Protein AF-A0A2N1M811-F1 (afdb_monomer_lite)

Foldseek 3Di:
DDDPPADKDKDKDPDLVPPDPVVVVVVVVCVVVVQWPDKDDDPPDSMIITIGHPVSCCVPVPPVVDPD

Structure (mmCIF, N/CA/C/O backbone):
data_AF-A0A2N1M811-F1
#
_entry.id   AF-A0A2N1M811-F1
#
loop_
_atom_site.group_PDB
_atom_site.id
_atom_site.type_symbol
_atom_site.label_atom_id
_atom_site.label_alt_id
_atom_site.label_comp_id
_atom_site.label_asym_id
_atom_site.label_entity_id
_atom_site.label_seq_id
_atom_site.pdbx_PDB_ins_code
_atom_site.Cartn_x
_atom_site.Cartn_y
_atom_site.Cartn_z
_atom_site.occupancy
_atom_site.B_iso_or_equiv
_atom_site.auth_seq_id
_atom_site.auth_comp_id
_atom_site.auth_asym_id
_atom_site.auth_atom_id
_atom_site.pdbx_PDB_model_num
ATOM 1 N N . MET A 1 1 ? 1.130 12.337 -18.192 1.00 55.97 1 MET A N 1
ATOM 2 C CA . MET A 1 1 ? 0.245 11.503 -19.038 1.00 55.97 1 MET A CA 1
ATOM 3 C C . MET A 1 1 ? -0.166 10.276 -18.233 1.00 55.97 1 MET A C 1
ATOM 5 O O . MET A 1 1 ? 0.720 9.550 -17.799 1.00 55.97 1 MET A O 1
ATOM 9 N N . LYS A 1 2 ? -1.463 10.073 -17.956 1.00 58.25 2 LYS A N 1
ATOM 10 C CA . LYS A 1 2 ? -1.943 8.856 -17.274 1.00 58.25 2 LYS A CA 1
ATOM 11 C C . LYS A 1 2 ? -1.722 7.666 -18.212 1.00 58.25 2 LYS A C 1
ATOM 13 O O . LYS A 1 2 ? -2.257 7.665 -19.320 1.00 58.25 2 LYS A O 1
ATOM 18 N N . ARG A 1 3 ? -0.923 6.679 -17.801 1.00 67.50 3 ARG A N 1
ATOM 19 C CA . ARG A 1 3 ? -0.830 5.408 -18.528 1.00 67.50 3 ARG A CA 1
ATOM 20 C C . ARG A 1 3 ? -2.119 4.638 -18.271 1.00 67.50 3 ARG A C 1
ATOM 22 O O . ARG A 1 3 ? -2.434 4.301 -17.136 1.00 67.50 3 ARG A O 1
ATOM 29 N N . SER A 1 4 ? -2.903 4.456 -19.323 1.00 76.62 4 SER A N 1
ATOM 30 C CA . SER A 1 4 ? -4.149 3.692 -19.259 1.00 76.62 4 SER A CA 1
ATOM 31 C C . SER A 1 4 ? -3.824 2.207 -19.431 1.00 76.62 4 SER A C 1
ATOM 33 O O . SER A 1 4 ? -2.891 1.878 -20.160 1.00 76.62 4 SER A O 1
ATOM 35 N N . TYR A 1 5 ? -4.588 1.322 -18.782 1.00 82.38 5 TYR A N 1
ATOM 36 C CA . TYR A 1 5 ? -4.461 -0.143 -18.904 1.00 82.38 5 TYR A CA 1
ATOM 37 C C . TYR A 1 5 ? -3.155 -0.759 -18.372 1.00 82.38 5 TYR A C 1
ATOM 39 O O . TYR A 1 5 ? -2.790 -1.875 -18.746 1.00 82.38 5 TYR A O 1
ATOM 47 N N . GLU A 1 6 ? -2.450 -0.068 -17.476 1.00 83.56 6 GLU A N 1
ATOM 48 C CA . GLU A 1 6 ? -1.278 -0.642 -16.818 1.00 83.56 6 GLU A CA 1
ATOM 49 C C . GLU A 1 6 ? -1.698 -1.730 -15.819 1.00 83.56 6 GLU A C 1
ATOM 51 O O . GLU A 1 6 ? -2.609 -1.545 -15.009 1.00 83.56 6 GLU A O 1
ATOM 56 N N . LYS A 1 7 ? -1.041 -2.893 -15.884 1.00 86.06 7 LYS A N 1
ATOM 57 C CA . LYS A 1 7 ? -1.257 -3.962 -14.906 1.00 86.06 7 LYS A CA 1
ATOM 58 C C . LYS A 1 7 ? -0.680 -3.522 -13.566 1.00 86.06 7 LYS A C 1
ATOM 60 O O . LYS A 1 7 ? 0.525 -3.315 -13.443 1.00 86.06 7 LYS A O 1
ATOM 65 N N . VAL A 1 8 ? -1.541 -3.447 -12.562 1.00 88.19 8 VAL A N 1
ATOM 66 C CA . VAL A 1 8 ? -1.174 -3.071 -11.195 1.00 88.19 8 VAL A CA 1
ATOM 67 C C . VAL A 1 8 ? -1.436 -4.214 -10.226 1.00 88.19 8 VAL A C 1
ATOM 69 O 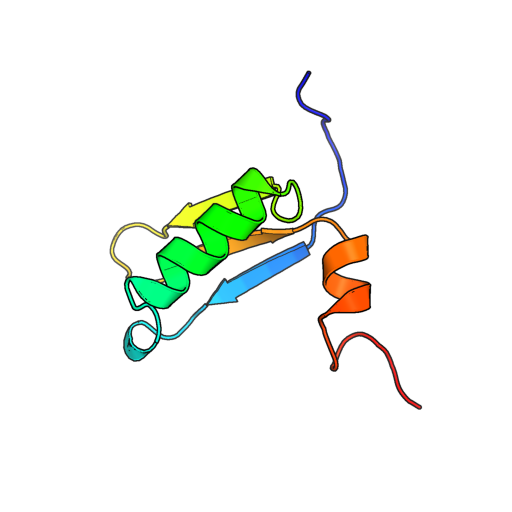O . VAL A 1 8 ? -2.197 -5.144 -10.507 1.00 88.19 8 VAL A O 1
ATOM 72 N N . LYS A 1 9 ? -0.790 -4.148 -9.066 1.00 88.00 9 LYS A N 1
ATOM 73 C CA . LYS A 1 9 ? -1.048 -5.025 -7.928 1.00 88.00 9 LYS A CA 1
ATOM 74 C C . LYS A 1 9 ? -1.748 -4.227 -6.846 1.00 88.00 9 LYS A C 1
ATOM 76 O O . LYS A 1 9 ? -1.283 -3.156 -6.462 1.00 88.00 9 LYS A O 1
ATOM 81 N N . LEU A 1 10 ? -2.859 -4.770 -6.365 1.00 88.50 10 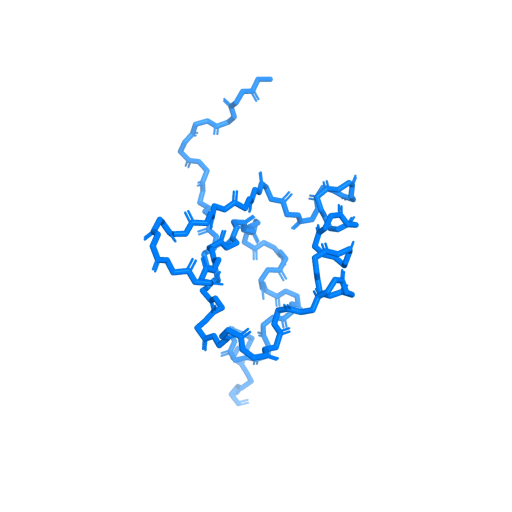LEU A N 1
ATOM 82 C CA . LEU A 1 10 ? -3.610 -4.196 -5.261 1.00 88.50 10 LEU A CA 1
ATOM 83 C C . LEU A 1 10 ? -3.225 -4.918 -3.976 1.00 88.50 10 LEU A C 1
ATOM 85 O O . LEU A 1 10 ? -3.231 -6.149 -3.927 1.00 88.50 10 LEU A O 1
ATOM 89 N N . LYS A 1 11 ? -2.890 -4.153 -2.940 1.00 82.69 11 LYS A N 1
ATOM 90 C CA . LYS A 1 11 ? -2.735 -4.670 -1.582 1.00 82.69 11 LYS A CA 1
ATOM 91 C C . LYS A 1 11 ? -3.804 -4.039 -0.706 1.00 82.69 11 LYS A C 1
ATOM 93 O O . LYS A 1 11 ? -3.852 -2.820 -0.581 1.00 82.69 11 LYS A O 1
ATOM 98 N N . PHE A 1 12 ? -4.620 -4.886 -0.097 1.00 82.94 12 PHE A N 1
ATOM 99 C CA . PHE A 1 12 ? -5.584 -4.477 0.911 1.00 82.94 12 PHE A CA 1
ATOM 100 C C . PHE A 1 12 ? -4.936 -4.549 2.290 1.00 82.94 12 PHE A C 1
ATOM 102 O O . PHE A 1 12 ? -4.233 -5.518 2.595 1.00 82.94 12 PHE A O 1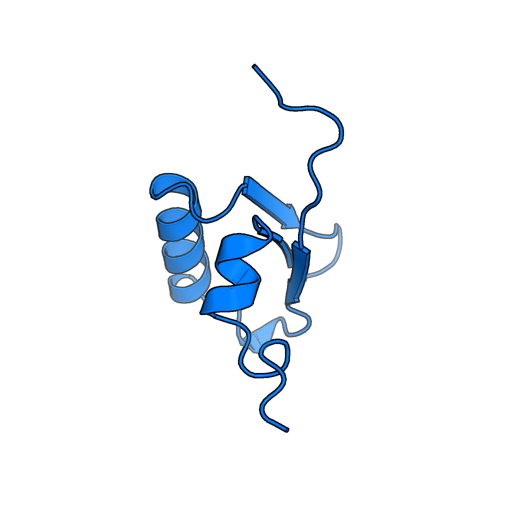
ATOM 109 N N . SER A 1 13 ? -5.152 -3.521 3.102 1.00 74.69 13 SER A N 1
ATOM 110 C CA . SER A 1 13 ? -4.787 -3.523 4.516 1.00 74.69 13 SER A CA 1
ATOM 111 C C . SER A 1 13 ? -6.062 -3.618 5.339 1.00 74.69 13 SER A C 1
ATOM 113 O O . SER A 1 13 ? -6.607 -2.595 5.738 1.00 74.69 13 SER A O 1
ATOM 115 N N . TYR A 1 14 ? -6.537 -4.851 5.526 1.00 62.66 14 TYR A N 1
ATOM 116 C CA . TYR A 1 14 ? -7.625 -5.180 6.444 1.00 62.66 14 TYR A CA 1
ATOM 117 C C . TYR A 1 14 ? -7.032 -5.344 7.840 1.00 62.66 14 TYR A C 1
ATOM 119 O O . TYR A 1 14 ? -6.723 -6.456 8.251 1.00 62.66 14 TYR A O 1
ATOM 127 N N . ASP A 1 15 ? -6.732 -4.226 8.489 1.00 56.34 15 ASP A N 1
ATOM 128 C CA . ASP A 1 15 ? -6.572 -4.171 9.941 1.00 56.34 15 ASP A CA 1
ATOM 129 C C . ASP A 1 15 ? -6.426 -2.711 10.352 1.00 56.34 15 ASP A C 1
ATOM 131 O O . ASP A 1 15 ? -5.372 -2.082 10.208 1.00 56.34 15 ASP A O 1
ATOM 135 N N . SER A 1 16 ? -7.526 -2.172 10.858 1.00 54.81 16 SER A N 1
ATOM 136 C CA . SER A 1 16 ? -7.644 -0.808 11.358 1.00 54.81 16 SER A CA 1
ATOM 137 C C . SER A 1 16 ? -6.689 -0.488 12.500 1.00 54.81 16 SER A C 1
ATOM 139 O O . SER A 1 16 ? -6.401 0.677 12.747 1.00 54.81 16 SER A O 1
ATOM 141 N N . GLU A 1 17 ? -6.216 -1.517 13.203 1.00 55.28 17 GLU A N 1
ATOM 142 C CA . GLU A 1 17 ? -5.367 -1.388 14.387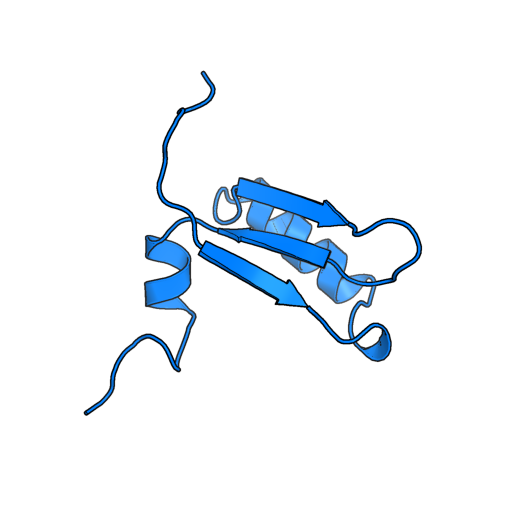 1.00 55.28 17 GLU A CA 1
ATOM 143 C C . GLU A 1 17 ? -3.884 -1.157 14.051 1.00 55.28 17 GLU A C 1
ATOM 145 O O . GLU A 1 17 ? -3.138 -0.679 14.898 1.00 55.28 17 GLU A O 1
ATOM 150 N N . ASN A 1 18 ? -3.447 -1.424 12.812 1.00 58.19 18 ASN A N 1
ATOM 151 C CA . ASN A 1 18 ? -2.045 -1.271 12.387 1.00 58.19 18 ASN A CA 1
ATOM 152 C C . ASN A 1 18 ? -1.794 -0.074 11.454 1.00 58.19 18 ASN A C 1
ATOM 154 O O . ASN A 1 18 ? -0.661 0.152 11.021 1.00 58.19 18 ASN A O 1
ATOM 158 N N . ILE A 1 19 ? -2.831 0.699 11.124 1.00 68.50 19 ILE A N 1
ATOM 159 C CA . ILE A 1 19 ? -2.688 1.916 10.321 1.00 68.50 19 ILE A CA 1
ATOM 160 C C . ILE A 1 19 ? -2.395 3.074 11.269 1.00 68.50 19 ILE A C 1
ATOM 162 O O . ILE A 1 19 ? -3.278 3.812 11.696 1.00 68.50 19 ILE A O 1
ATOM 166 N N . THR A 1 20 ? -1.123 3.183 11.626 1.00 76.19 20 THR A N 1
ATOM 167 C CA . THR A 1 20 ? -0.573 4.294 12.401 1.00 76.19 20 THR A CA 1
ATOM 168 C C . THR A 1 20 ? -0.137 5.429 11.474 1.00 76.19 20 THR A C 1
ATOM 170 O 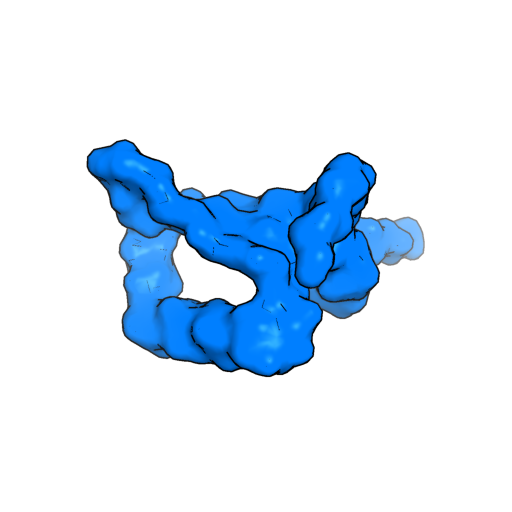O . THR A 1 20 ? 0.057 5.229 10.270 1.00 76.19 20 THR A O 1
ATOM 173 N N . ASP A 1 21 ? 0.103 6.614 12.035 1.00 79.81 21 ASP A N 1
ATOM 174 C CA . ASP A 1 21 ? 0.715 7.726 11.295 1.00 79.81 21 ASP A CA 1
ATOM 175 C C . ASP A 1 21 ? 2.067 7.323 10.684 1.00 79.81 21 ASP A C 1
ATOM 177 O O . ASP A 1 21 ? 2.406 7.737 9.580 1.00 79.81 21 ASP A O 1
ATOM 181 N N . GLU A 1 22 ? 2.821 6.442 11.350 1.00 80.50 22 GLU A N 1
ATOM 182 C CA . GLU A 1 22 ? 4.067 5.881 10.817 1.00 80.50 22 GLU A CA 1
ATOM 183 C C . GLU A 1 22 ? 3.828 5.078 9.532 1.00 80.50 22 GLU A C 1
ATOM 185 O O . GLU A 1 22 ? 4.568 5.215 8.554 1.00 80.50 22 GLU A O 1
ATOM 190 N N . PHE A 1 23 ? 2.774 4.260 9.504 1.00 77.94 23 PHE A N 1
ATOM 191 C CA . PHE A 1 23 ? 2.405 3.518 8.308 1.00 77.94 23 PHE A CA 1
ATOM 192 C C . PHE A 1 23 ? 1.992 4.464 7.174 1.00 77.94 23 PHE A C 1
ATOM 194 O O . PHE A 1 23 ? 2.460 4.286 6.049 1.00 77.94 23 PHE A O 1
ATOM 201 N N . ILE A 1 24 ? 1.195 5.498 7.460 1.00 77.50 24 ILE A N 1
ATOM 202 C CA . ILE A 1 24 ? 0.801 6.512 6.468 1.00 77.50 24 ILE A CA 1
ATOM 203 C C . ILE A 1 24 ? 2.036 7.237 5.918 1.00 77.50 24 ILE A C 1
ATOM 205 O O . ILE A 1 24 ? 2.245 7.227 4.704 1.00 77.50 24 ILE A O 1
ATOM 209 N N . ASN A 1 25 ? 2.914 7.743 6.788 1.00 83.25 25 ASN A N 1
ATOM 210 C CA . ASN A 1 25 ? 4.166 8.413 6.413 1.00 83.25 25 ASN A CA 1
ATOM 211 C C . ASN A 1 25 ? 5.057 7.518 5.541 1.00 83.25 25 ASN A C 1
ATOM 213 O O . ASN A 1 25 ? 5.656 7.956 4.555 1.00 83.25 25 ASN A O 1
ATOM 217 N N . LYS A 1 26 ? 5.125 6.223 5.863 1.00 80.75 26 LYS A N 1
ATOM 218 C CA . LYS A 1 26 ? 5.868 5.249 5.065 1.00 80.75 26 LYS A CA 1
ATOM 219 C C . LYS A 1 26 ? 5.269 5.089 3.672 1.00 80.75 26 LYS A C 1
ATOM 221 O O . LYS A 1 26 ? 6.023 5.012 2.701 1.00 80.75 26 LYS A O 1
ATOM 226 N N . VAL A 1 27 ? 3.947 5.049 3.533 1.00 78.06 27 VAL A N 1
ATOM 227 C CA . VAL A 1 27 ? 3.335 4.956 2.202 1.00 78.06 27 VAL A CA 1
ATOM 228 C C . VAL A 1 27 ? 3.469 6.263 1.424 1.00 78.06 27 VAL A C 1
ATOM 230 O O . VAL A 1 27 ? 3.768 6.205 0.231 1.00 78.06 27 VAL A O 1
ATOM 233 N N . GLU A 1 28 ? 3.350 7.423 2.064 1.00 83.06 28 GLU A N 1
ATOM 234 C CA . GLU A 1 28 ? 3.660 8.708 1.425 1.00 83.06 28 GLU A CA 1
ATOM 235 C C . GLU A 1 28 ? 5.092 8.729 0.884 1.00 83.06 28 GLU A C 1
ATOM 237 O O . GLU A 1 28 ? 5.311 9.115 -0.265 1.00 83.06 28 GLU A O 1
ATOM 242 N N . SER A 1 29 ? 6.056 8.185 1.634 1.00 86.19 29 SER A N 1
ATOM 243 C CA . SER A 1 29 ? 7.431 8.031 1.147 1.00 86.19 29 SER A CA 1
ATOM 244 C C . SER A 1 29 ? 7.517 7.144 -0.106 1.00 86.19 29 SER A C 1
ATOM 246 O O . SER A 1 29 ? 8.269 7.447 -1.032 1.00 86.19 29 SER A O 1
ATOM 248 N N . PHE A 1 30 ? 6.705 6.081 -0.196 1.00 82.25 30 PHE A N 1
ATOM 249 C CA . PHE A 1 30 ? 6.648 5.222 -1.382 1.00 82.25 30 PHE A CA 1
ATOM 250 C C . PHE A 1 30 ? 5.978 5.902 -2.578 1.00 82.25 30 PHE A C 1
ATOM 252 O O . PHE A 1 30 ? 6.397 5.655 -3.711 1.00 82.25 30 PHE A O 1
ATOM 259 N N . LEU A 1 31 ? 4.965 6.744 -2.353 1.00 83.69 31 LEU A N 1
ATOM 260 C CA . LEU A 1 31 ? 4.365 7.573 -3.402 1.00 83.69 31 LEU A CA 1
ATOM 261 C C . LEU A 1 31 ? 5.392 8.570 -3.951 1.00 83.69 31 LEU A C 1
ATOM 263 O O . LEU A 1 31 ? 5.589 8.635 -5.162 1.00 83.69 31 LEU A O 1
ATOM 267 N N . LEU A 1 32 ? 6.103 9.279 -3.067 1.00 85.12 32 LEU A N 1
ATOM 268 C CA . LEU A 1 32 ? 7.148 10.239 -3.437 1.00 85.12 32 LEU A CA 1
ATOM 269 C C . LEU A 1 32 ? 8.311 9.576 -4.186 1.00 85.12 32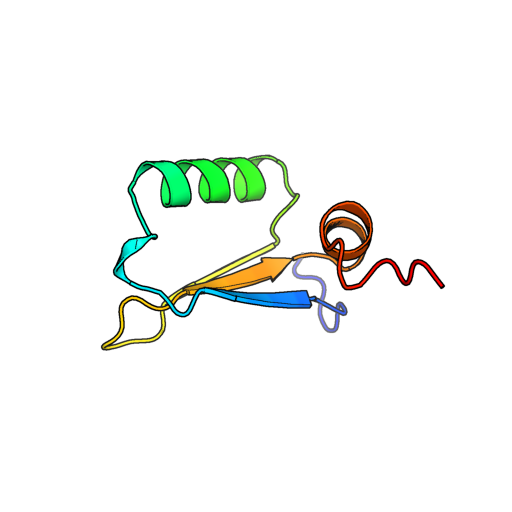 LEU A C 1
ATOM 271 O O . LEU A 1 32 ? 8.838 10.140 -5.142 1.00 85.12 32 LEU A O 1
ATOM 275 N N . ALA A 1 33 ? 8.679 8.353 -3.800 1.00 84.88 33 ALA A N 1
ATOM 276 C CA . ALA A 1 33 ? 9.718 7.574 -4.468 1.00 84.88 33 ALA A CA 1
ATOM 277 C C . ALA A 1 33 ? 9.256 6.908 -5.783 1.00 84.88 33 ALA A C 1
ATOM 279 O O . ALA A 1 33 ? 10.036 6.177 -6.397 1.00 84.88 33 ALA A O 1
ATOM 280 N N . GLY A 1 34 ? 7.994 7.085 -6.198 1.00 80.00 34 GLY A N 1
ATOM 281 C CA . GLY A 1 34 ? 7.426 6.448 -7.394 1.00 80.00 34 GLY A CA 1
ATOM 282 C C . GLY A 1 34 ? 7.302 4.923 -7.291 1.00 80.00 34 GLY A C 1
ATOM 283 O O . GLY A 1 34 ? 7.194 4.231 -8.301 1.00 80.00 34 GLY A O 1
ATOM 284 N N . GLN A 1 35 ? 7.348 4.381 -6.075 1.00 82.94 35 GLN A N 1
ATOM 285 C CA . GLN A 1 35 ? 7.235 2.949 -5.794 1.00 82.94 35 GLN A CA 1
ATOM 286 C C . GLN A 1 35 ? 5.783 2.515 -5.575 1.00 82.94 35 GLN A C 1
ATOM 288 O O . GLN A 1 35 ? 5.487 1.327 -5.662 1.00 82.94 35 GLN A O 1
ATOM 293 N N . CYS A 1 36 ? 4.888 3.469 -5.321 1.00 86.25 36 CYS A N 1
ATOM 294 C CA . CYS A 1 36 ? 3.443 3.305 -5.236 1.00 86.25 36 CYS A CA 1
ATOM 295 C C . CYS A 1 36 ? 2.779 4.239 -6.259 1.00 86.25 36 CYS A C 1
ATOM 297 O O . CYS A 1 36 ? 3.233 5.363 -6.461 1.00 86.25 36 CYS A O 1
ATOM 299 N N . TYR A 1 37 ? 1.716 3.781 -6.915 1.00 87.94 37 TYR A N 1
ATOM 300 C CA . TYR A 1 37 ? 0.954 4.571 -7.887 1.00 87.94 37 TYR A CA 1
ATOM 301 C C . TYR A 1 37 ? -0.230 5.305 -7.266 1.00 87.94 37 TYR A C 1
ATOM 303 O O . TYR A 1 37 ? -0.706 6.283 -7.839 1.00 87.94 37 TYR A O 1
ATOM 311 N N . GLY A 1 38 ? -0.724 4.849 -6.116 1.00 86.75 38 GLY A N 1
ATOM 312 C CA . GLY A 1 38 ? -1.841 5.504 -5.453 1.00 86.75 38 GLY A CA 1
ATOM 313 C C . GLY A 1 38 ? -2.359 4.761 -4.233 1.00 86.75 38 GLY A C 1
ATOM 314 O O . GLY A 1 38 ? -2.025 3.601 -3.984 1.00 86.75 38 GLY A O 1
ATOM 315 N N . ILE A 1 39 ? -3.210 5.460 -3.489 1.00 86.06 39 ILE A N 1
ATOM 316 C CA . ILE A 1 39 ? -3.898 4.968 -2.299 1.00 86.06 39 ILE A CA 1
ATOM 317 C C . ILE A 1 39 ? -5.372 5.350 -2.432 1.00 86.06 39 ILE A C 1
ATOM 319 O O . ILE A 1 39 ? -5.686 6.466 -2.844 1.00 86.06 39 ILE A O 1
ATOM 323 N N . SER A 1 40 ? -6.270 4.439 -2.072 1.00 86.88 40 SER A N 1
ATOM 324 C CA . SER A 1 40 ? -7.702 4.707 -1.946 1.00 86.88 40 SER A CA 1
ATOM 325 C C . SER A 1 40 ? -8.192 4.219 -0.593 1.00 86.88 40 SER A C 1
ATOM 327 O O . SER A 1 40 ? -7.869 3.105 -0.189 1.00 86.88 40 SER A O 1
ATOM 329 N N . LYS A 1 41 ? -8.987 5.034 0.097 1.00 83.88 41 LYS A N 1
ATOM 330 C CA . LYS A 1 41 ? -9.649 4.646 1.345 1.00 83.88 41 LYS A CA 1
ATOM 331 C C . LYS A 1 41 ? -11.064 4.168 1.046 1.00 83.88 41 LYS A C 1
ATOM 333 O O . LYS A 1 41 ? -11.767 4.816 0.270 1.00 83.88 41 LYS A O 1
ATOM 338 N N . THR A 1 42 ? -11.485 3.065 1.656 1.00 84.69 42 THR A N 1
ATOM 339 C CA . THR A 1 42 ? -12.867 2.588 1.523 1.00 84.69 42 THR A CA 1
ATOM 340 C C . THR A 1 42 ? -13.775 3.410 2.451 1.00 84.69 42 THR A C 1
ATOM 342 O O . THR A 1 42 ? -13.544 3.421 3.665 1.00 84.69 42 THR A O 1
ATOM 345 N N . PRO A 1 43 ? -14.795 4.123 1.927 1.00 85.44 43 PRO A N 1
ATOM 346 C CA . PRO A 1 43 ? -15.683 4.948 2.745 1.00 85.44 43 PRO A CA 1
ATOM 347 C C . PRO A 1 43 ? -16.348 4.149 3.869 1.00 85.44 43 PRO A C 1
ATOM 349 O O . PRO A 1 43 ? -16.746 3.006 3.667 1.00 85.44 43 PRO A O 1
ATOM 352 N N . GLY A 1 44 ? -16.470 4.752 5.053 1.00 83.19 44 GLY A N 1
ATOM 353 C CA . GLY A 1 44 ? -17.074 4.096 6.220 1.00 83.19 44 GLY A CA 1
ATOM 354 C C . GLY A 1 44 ? -16.191 3.039 6.893 1.00 83.19 44 GLY A C 1
ATOM 355 O O . GLY A 1 44 ? -16.625 2.434 7.867 1.00 83.19 44 GLY A O 1
ATOM 356 N N . THR A 1 45 ? -14.957 2.843 6.419 1.00 83.38 45 THR A N 1
ATOM 357 C CA . THR A 1 45 ? -13.983 1.924 7.019 1.00 83.38 45 THR A CA 1
ATOM 358 C C . THR A 1 45 ? -12.642 2.621 7.249 1.00 83.38 45 THR A C 1
ATOM 360 O O . THR A 1 45 ? -12.361 3.720 6.758 1.00 83.38 45 THR A O 1
ATOM 363 N N . THR A 1 46 ? -11.791 1.952 8.002 1.00 78.12 46 THR A N 1
ATOM 364 C CA . THR A 1 46 ? -10.369 2.256 8.184 1.00 78.12 46 THR A CA 1
ATOM 365 C C . THR A 1 46 ? -9.496 1.519 7.170 1.00 78.12 46 THR A C 1
ATOM 367 O O . THR A 1 46 ? -8.279 1.643 7.228 1.00 78.12 46 THR A O 1
ATOM 370 N N . ASP A 1 47 ? -10.094 0.810 6.211 1.00 82.69 47 ASP A N 1
ATOM 371 C CA . ASP A 1 47 ? -9.368 0.029 5.221 1.00 82.69 47 ASP A CA 1
ATOM 372 C C . ASP A 1 47 ? -8.793 0.911 4.111 1.00 82.69 47 ASP A C 1
ATOM 374 O O . ASP A 1 47 ? -9.433 1.840 3.597 1.00 82.69 47 ASP A O 1
ATOM 378 N N . TYR A 1 48 ? -7.585 0.549 3.680 1.00 85.00 48 TYR A N 1
ATOM 379 C CA . TYR A 1 48 ? -6.904 1.176 2.553 1.00 85.00 48 TYR A CA 1
ATOM 380 C C . TYR A 1 48 ? -6.565 0.153 1.474 1.00 85.00 48 TYR A C 1
ATOM 382 O O . TYR A 1 48 ? -6.150 -0.981 1.742 1.00 85.00 48 TYR A O 1
ATOM 390 N N . ILE A 1 49 ? -6.698 0.608 0.233 1.00 87.38 49 ILE A N 1
ATOM 391 C CA . ILE A 1 49 ? -6.284 -0.078 -0.980 1.00 87.38 49 ILE A CA 1
ATOM 392 C C . ILE A 1 49 ? -5.053 0.641 -1.516 1.00 87.38 49 ILE A C 1
ATOM 394 O O . ILE A 1 49 ? -5.110 1.814 -1.889 1.00 87.38 49 ILE A O 1
ATOM 398 N N . PHE A 1 50 ? -3.944 -0.084 -1.589 1.00 86.31 50 PHE A N 1
ATOM 399 C CA . PHE A 1 50 ? -2.695 0.405 -2.156 1.00 86.31 50 PHE A CA 1
ATOM 400 C C . PHE A 1 50 ? -2.517 -0.108 -3.578 1.00 86.31 50 PHE A C 1
ATOM 402 O O . PHE A 1 50 ? -2.715 -1.298 -3.839 1.00 86.31 50 PHE A O 1
ATOM 409 N N . VAL A 1 51 ? -2.103 0.778 -4.481 1.00 88.44 51 VAL A N 1
ATOM 410 C CA . VAL A 1 51 ? -1.870 0.475 -5.893 1.00 88.44 51 VAL A CA 1
ATOM 411 C C . VAL A 1 51 ? -0.372 0.482 -6.158 1.00 88.44 51 VAL A C 1
ATOM 413 O O . VAL A 1 51 ? 0.262 1.533 -6.150 1.00 88.44 51 VAL A O 1
ATOM 416 N N . PHE A 1 52 ? 0.197 -0.688 -6.424 1.00 86.88 52 PHE A N 1
ATOM 417 C CA . PHE A 1 52 ? 1.622 -0.851 -6.699 1.00 86.88 52 PHE A CA 1
ATOM 418 C C . PHE A 1 52 ? 1.876 -1.300 -8.142 1.00 86.88 52 PHE A C 1
ATOM 420 O O . PHE A 1 52 ? 1.064 -2.037 -8.715 1.00 86.88 52 PHE A O 1
ATOM 427 N N . PRO A 1 53 ? 3.032 -0.945 -8.722 1.00 86.50 53 PRO A N 1
ATOM 428 C CA . PRO A 1 53 ? 3.514 -1.604 -9.925 1.00 86.50 53 PRO A CA 1
ATOM 429 C C . PRO A 1 53 ? 3.867 -3.076 -9.676 1.00 86.50 53 PRO A C 1
ATOM 431 O O . PRO A 1 53 ? 4.278 -3.466 -8.579 1.00 86.50 53 PRO A O 1
ATOM 434 N N . ASP A 1 54 ? 3.791 -3.895 -10.730 1.00 83.88 54 ASP A N 1
ATOM 435 C CA . ASP A 1 54 ? 4.110 -5.331 -10.663 1.00 83.88 54 ASP A CA 1
ATOM 436 C C . ASP A 1 54 ? 5.533 -5.598 -10.136 1.00 83.88 54 ASP A C 1
ATOM 438 O O . ASP A 1 54 ? 5.732 -6.485 -9.303 1.00 83.88 54 ASP A O 1
ATOM 442 N N . TYR A 1 55 ? 6.519 -4.794 -10.558 1.00 82.88 55 TYR A N 1
ATOM 443 C CA . TYR A 1 55 ? 7.918 -4.975 -10.152 1.00 82.88 55 TYR A CA 1
ATOM 444 C C . TYR A 1 55 ? 8.124 -4.799 -8.641 1.00 82.88 55 TYR A C 1
ATOM 446 O O . TYR A 1 55 ? 8.920 -5.526 -8.043 1.00 82.88 55 TYR A O 1
ATOM 454 N N . TYR A 1 56 ? 7.392 -3.875 -8.005 1.00 81.88 56 TYR A N 1
ATOM 455 C CA . TYR A 1 56 ? 7.488 -3.648 -6.564 1.00 81.88 56 TYR A CA 1
ATOM 456 C C . TYR A 1 56 ? 6.999 -4.881 -5.807 1.00 81.88 56 TYR A C 1
ATOM 458 O O . TYR A 1 56 ? 7.665 -5.385 -4.902 1.00 81.88 56 TYR A O 1
ATOM 466 N N . PHE A 1 57 ? 5.864 -5.435 -6.234 1.00 78.06 57 PHE A N 1
ATOM 467 C CA . PHE A 1 57 ? 5.291 -6.609 -5.592 1.00 78.06 57 PHE A CA 1
ATOM 468 C C . PHE A 1 57 ? 6.179 -7.846 -5.756 1.00 78.06 57 PHE A C 1
ATOM 470 O O . PHE A 1 57 ? 6.365 -8.579 -4.791 1.00 78.06 57 PHE A O 1
ATOM 477 N N . ARG A 1 58 ? 6.810 -8.050 -6.921 1.00 78.19 58 ARG A N 1
ATOM 478 C CA . ARG A 1 58 ? 7.796 -9.133 -7.103 1.00 78.19 58 ARG A CA 1
ATOM 479 C C . ARG A 1 58 ? 8.996 -9.008 -6.169 1.00 78.19 58 ARG A C 1
ATOM 481 O O . ARG A 1 58 ? 9.496 -10.018 -5.699 1.00 78.19 58 ARG A O 1
ATOM 488 N N . LYS A 1 59 ? 9.457 -7.789 -5.890 1.00 81.19 59 LYS A N 1
ATOM 489 C CA . LYS A 1 59 ? 10.612 -7.561 -5.013 1.00 81.19 59 LYS A CA 1
ATOM 490 C C . LYS A 1 59 ? 10.272 -7.723 -3.527 1.00 81.19 59 LYS A C 1
ATOM 492 O O . LYS A 1 59 ? 11.123 -8.142 -2.750 1.00 81.19 59 LYS A O 1
ATOM 497 N N . HIS A 1 60 ? 9.044 -7.385 -3.130 1.00 76.31 60 HIS A N 1
ATOM 498 C CA . HIS A 1 60 ? 8.677 -7.236 -1.718 1.00 76.31 60 HIS A CA 1
ATOM 499 C C . HIS A 1 60 ? 7.634 -8.247 -1.206 1.00 76.31 60 HIS A C 1
ATOM 501 O O . HIS A 1 60 ? 7.502 -8.425 0.006 1.00 76.31 60 HIS A O 1
ATOM 507 N N . CYS A 1 61 ? 6.908 -8.952 -2.079 1.00 76.81 61 CYS A N 1
ATOM 508 C CA . CYS A 1 61 ? 5.969 -9.998 -1.674 1.00 76.81 61 CYS A CA 1
ATOM 509 C C . CYS A 1 61 ? 6.670 -11.360 -1.564 1.00 76.81 61 CYS A C 1
ATOM 511 O O . CYS A 1 61 ? 6.761 -12.109 -2.535 1.00 76.81 61 CYS A O 1
ATOM 513 N N . LYS A 1 62 ? 7.069 -11.735 -0.342 1.00 74.44 62 LYS A N 1
ATOM 514 C CA . LYS A 1 62 ? 7.671 -13.050 -0.044 1.00 74.44 62 LYS A CA 1
ATOM 515 C C . LYS A 1 62 ? 6.800 -14.244 -0.462 1.00 74.44 62 LYS A C 1
ATOM 517 O O . LYS A 1 62 ? 7.336 -15.276 -0.825 1.00 74.44 62 LYS A O 1
ATOM 522 N N . LYS A 1 63 ? 5.468 -14.101 -0.425 1.00 73.94 63 LYS A N 1
ATOM 523 C CA . LYS A 1 63 ? 4.515 -15.150 -0.845 1.00 73.94 63 LYS A CA 1
ATOM 524 C C . LYS A 1 63 ? 4.377 -15.274 -2.369 1.00 73.94 63 LYS A C 1
ATOM 526 O O . LYS A 1 63 ? 3.892 -16.284 -2.858 1.00 73.94 63 LYS A O 1
ATOM 531 N N . CYS A 1 64 ? 4.743 -14.229 -3.106 1.00 70.06 64 CYS A N 1
ATOM 532 C CA . CYS A 1 64 ? 4.557 -14.134 -4.553 1.00 70.06 64 CYS A CA 1
ATOM 533 C C . CYS A 1 64 ? 5.825 -14.499 -5.320 1.00 70.06 64 CYS A C 1
ATOM 535 O O . CYS A 1 64 ? 5.760 -14.898 -6.481 1.00 70.06 64 CYS A O 1
ATOM 537 N N . VAL A 1 65 ? 6.978 -14.358 -4.666 1.00 65.56 65 VAL A N 1
ATOM 538 C CA . VAL A 1 65 ? 8.214 -15.007 -5.080 1.00 65.56 65 VAL A CA 1
ATOM 539 C C . VAL A 1 65 ? 8.062 -16.467 -4.684 1.00 65.56 65 VAL A C 1
ATOM 541 O O . VAL A 1 65 ? 8.272 -16.823 -3.530 1.00 65.56 65 VAL A O 1
ATOM 544 N N . GLY A 1 66 ? 7.591 -17.297 -5.612 1.00 56.12 66 GLY A N 1
ATOM 545 C CA . GLY A 1 66 ? 7.508 -18.734 -5.395 1.00 56.12 66 GLY A CA 1
ATOM 546 C C . GLY A 1 66 ? 8.904 -19.291 -5.141 1.00 56.12 66 GLY A C 1
ATOM 547 O O . GLY A 1 66 ? 9.626 -19.582 -6.088 1.00 56.12 66 GLY A O 1
ATOM 548 N N . ILE A 1 67 ? 9.289 -19.423 -3.875 1.00 54.28 67 ILE A N 1
ATOM 549 C CA . ILE A 1 67 ? 10.321 -20.374 -3.485 1.00 54.28 67 ILE A CA 1
ATOM 550 C C . ILE A 1 67 ? 9.607 -21.727 -3.516 1.00 54.28 67 ILE A C 1
ATOM 552 O O . ILE A 1 67 ? 8.774 -22.007 -2.654 1.00 54.28 67 ILE A O 1
ATOM 556 N N . LYS A 1 68 ? 9.834 -22.479 -4.596 1.00 44.72 68 LYS A N 1
ATOM 557 C CA . LYS A 1 68 ? 9.621 -23.928 -4.608 1.00 44.72 68 LYS A CA 1
ATOM 558 C C . LYS A 1 68 ? 10.727 -24.592 -3.805 1.00 44.72 68 LYS A C 1
ATOM 560 O O . LYS A 1 68 ? 11.869 -24.088 -3.894 1.00 44.72 68 LYS A O 1
#

pLDDT: mean 77.76, std 10.56, range [44.72, 88.5]

Secondary structure (DSSP, 8-state):
---TT--EEEEEE--TTS--HHHHHHHHHHHHTTS--EEEEPTTSS-EEEEEEHHHHHHH-TTTS---

Organism: NCBI:txid588596

Sequence (68 aa):
MKRSYEKVKLKFSYDSENITDEFINKVESFLLAGQCYGISKTPGTTDYIFVFPDYYFRKHCKKCVGIK

Radius of gyration: 13.08 Å; chains: 1; bounding box: 28×35×34 Å